Protein AF-A0A9P3EE50-F1 (afdb_monomer)

Solvent-accessible surface area (backbone atoms only — not comparable to full-atom values): 9375 Å² total; per-residue (Å²): 142,73,63,81,61,49,59,56,51,50,50,51,52,47,51,55,57,38,64,75,72,69,66,46,69,68,56,52,30,52,51,44,46,50,52,50,52,47,54,28,48,81,65,75,45,38,89,57,41,39,68,43,67,40,48,50,96,92,54,64,45,81,34,72,31,30,28,63,54,101,86,44,46,42,29,34,42,40,56,41,72,37,45,49,97,42,42,65,62,23,40,57,56,36,48,59,50,43,52,48,50,52,54,20,53,76,68,72,34,58,34,63,21,30,39,35,39,33,34,67,38,68,83,95,40,67,65,36,50,47,34,42,50,52,42,49,52,59,46,41,73,41,86,47,33,43,70,46,51,56,87,52,41,70,69,47,46,51,52,57,53,57,69,45,50,58,75,95,72,70,124

Secondary structure (DSSP, 8-state):
--SHHHHHHHHHHHHHHHHHHT--HHHHHHHHHHHHHHHHHHTT-GGGEEEEEEE-SSSEEEEEEEEEETTEEEEEEEEEE---SSHHHHHHHHHHHHHHHHHHHHTT---SEEEEEEEPPPTT-HHHHHHHHHHHHHHHTSTTEEEEEGGGHHHHHHHHHHHTS-GGG--

Mean predicted aligned error: 7.17 Å

Sequence (171 aa):
MAIENADTAVSTLFDHYVNHSFATKEYQESVLERQLGKLLTDSNLRQRYSEQKLGTSDYPVKFPFVFVNESLPLQALKPIYLGHDEPAKIIEHGDAWISKMKRLNAAGQLALDTLFIAAPPEEGKPKLLKAFREICEELKAYPGVRVTSTAAGEFGILKQINKGIPASYTG

Foldseek 3Di:
DPPVVVVVVVVVVVCVVCVVPPDDQVNVQVVQLVVVCVLCVVVVNNVQWAWDWWADPVQTDIAHTFRDDPNAGQETEGEGELQDPDLVVSQVSLVVVLVSLVRRLVRVGDHQAYEYAYEAHDPPPVSSNVSNVVSQVSQVVHHRYHYDYCVCPSVNVVVVVVVSPDPVPPD

Structure (mmCIF, N/CA/C/O backbone):
data_AF-A0A9P3EE50-F1
#
_entry.id   AF-A0A9P3EE50-F1
#
loop_
_atom_site.group_PDB
_atom_site.id
_atom_site.type_symbol
_atom_site.label_atom_id
_atom_site.label_alt_id
_atom_site.label_comp_id
_atom_site.label_asym_id
_atom_site.label_entity_id
_atom_site.label_seq_id
_atom_site.pdbx_PDB_ins_code
_atom_site.Cartn_x
_atom_site.Cartn_y
_atom_site.Cartn_z
_atom_site.occupancy
_atom_site.B_iso_or_equiv
_atom_site.auth_seq_id
_atom_site.auth_comp_id
_atom_site.auth_asym_id
_atom_site.auth_atom_id
_atom_site.pdbx_PDB_model_num
ATOM 1 N N . MET A 1 1 ? 1.907 41.608 5.479 1.00 41.72 1 MET A N 1
ATOM 2 C CA . MET A 1 1 ? 2.071 40.185 5.849 1.00 41.72 1 MET A CA 1
ATOM 3 C C . MET A 1 1 ? 0.922 39.779 6.766 1.00 41.72 1 MET A C 1
ATOM 5 O O . MET A 1 1 ? 1.052 39.876 7.973 1.00 41.72 1 MET A O 1
ATOM 9 N N . ALA A 1 2 ? -0.240 39.439 6.207 1.00 47.91 2 ALA A N 1
ATOM 10 C CA . ALA A 1 2 ? -1.398 38.970 6.989 1.00 47.91 2 ALA A CA 1
ATOM 11 C C . ALA A 1 2 ? -2.313 38.006 6.206 1.00 47.91 2 ALA A C 1
ATOM 13 O O . ALA A 1 2 ? -3.248 37.462 6.775 1.00 47.91 2 ALA A O 1
ATOM 14 N N . ILE A 1 3 ? -2.045 37.789 4.913 1.00 40.03 3 ILE A N 1
ATOM 15 C CA . ILE A 1 3 ? -2.922 37.021 4.019 1.00 40.03 3 ILE A CA 1
ATOM 16 C C . ILE A 1 3 ? -2.496 35.542 3.978 1.00 40.03 3 ILE A C 1
ATOM 18 O O . ILE A 1 3 ? -3.346 34.665 4.020 1.00 40.03 3 ILE A O 1
ATOM 22 N N . GLU A 1 4 ? -1.194 35.245 4.057 1.00 44.50 4 GLU A N 1
ATOM 23 C CA . GLU A 1 4 ? -0.668 33.866 3.981 1.00 44.50 4 GLU A CA 1
ATOM 24 C C . GLU A 1 4 ? -1.040 32.966 5.180 1.00 44.50 4 GLU A C 1
ATOM 26 O O . GLU A 1 4 ? -1.014 31.744 5.056 1.00 44.50 4 GLU A O 1
ATOM 31 N N . ASN A 1 5 ? -1.438 33.548 6.321 1.00 51.28 5 ASN A N 1
ATOM 32 C CA . ASN A 1 5 ? -1.904 32.804 7.503 1.00 51.28 5 ASN A CA 1
ATOM 33 C C . ASN A 1 5 ? -3.415 32.525 7.492 1.00 51.28 5 ASN A C 1
ATOM 35 O O . ASN A 1 5 ? -3.882 31.665 8.237 1.00 51.28 5 ASN A O 1
ATOM 39 N N . ALA A 1 6 ? -4.192 33.255 6.685 1.00 47.88 6 ALA A N 1
ATOM 40 C CA . ALA A 1 6 ? -5.636 33.060 6.614 1.00 47.88 6 ALA A CA 1
ATOM 41 C C . ALA A 1 6 ? -5.970 31.792 5.820 1.00 47.88 6 ALA A C 1
ATOM 43 O O . ALA A 1 6 ? -6.779 30.989 6.274 1.00 47.88 6 ALA A O 1
ATOM 44 N N . ASP A 1 7 ? -5.284 31.556 4.699 1.00 47.00 7 ASP A N 1
ATOM 45 C CA . ASP A 1 7 ? -5.535 30.388 3.847 1.00 47.00 7 ASP A CA 1
ATOM 46 C C . ASP A 1 7 ? -5.132 29.068 4.521 1.00 47.00 7 ASP A C 1
ATOM 48 O O . ASP A 1 7 ? -5.862 28.079 4.446 1.00 47.00 7 ASP A O 1
ATOM 52 N N . THR A 1 8 ? -4.018 29.045 5.260 1.00 48.72 8 THR A N 1
ATOM 53 C CA . THR A 1 8 ? -3.607 27.872 6.053 1.00 48.72 8 THR A CA 1
ATOM 54 C C . THR A 1 8 ? -4.554 27.612 7.220 1.00 48.72 8 THR A C 1
ATOM 56 O O . THR A 1 8 ? -4.908 26.459 7.471 1.00 48.72 8 THR A O 1
ATOM 59 N N . ALA A 1 9 ? -5.008 28.660 7.914 1.00 50.69 9 ALA A N 1
ATOM 60 C CA . ALA A 1 9 ? -5.974 28.528 9.002 1.00 50.69 9 ALA A CA 1
ATOM 61 C C . ALA A 1 9 ? -7.343 28.047 8.496 1.00 50.69 9 ALA A C 1
ATOM 63 O O . ALA A 1 9 ? -7.947 27.173 9.116 1.00 50.69 9 ALA A O 1
ATOM 64 N N . VAL A 1 10 ? -7.801 28.555 7.347 1.00 54.22 10 VAL A N 1
ATOM 65 C CA . VAL A 1 10 ? -9.052 28.137 6.699 1.00 54.22 10 VAL A CA 1
ATOM 66 C C . VAL A 1 10 ? -8.953 26.703 6.188 1.00 54.22 10 VAL A C 1
ATOM 68 O O . VAL A 1 10 ? -9.866 25.929 6.450 1.00 54.22 10 VAL A O 1
ATOM 71 N N . SER A 1 11 ? -7.845 26.304 5.551 1.00 51.53 11 SER A N 1
ATOM 72 C CA . SER A 1 11 ? -7.633 24.906 5.142 1.00 51.53 11 SER A CA 1
ATOM 73 C C . SER A 1 11 ? -7.609 23.973 6.348 1.00 51.53 11 SER A C 1
ATOM 75 O O . SER A 1 11 ? -8.226 22.920 6.306 1.00 51.53 11 SER A O 1
ATOM 77 N N . THR A 1 12 ? -6.967 24.375 7.447 1.00 49.44 12 THR A N 1
ATOM 78 C CA . THR A 1 12 ? -6.893 23.568 8.675 1.00 49.44 12 THR A CA 1
ATOM 79 C C . THR A 1 12 ? -8.262 23.427 9.344 1.00 49.44 12 THR A C 1
ATOM 81 O O . THR A 1 12 ? -8.633 22.333 9.760 1.00 49.44 12 THR A O 1
ATOM 84 N N . LEU A 1 13 ? -9.043 24.511 9.425 1.00 47.47 13 LEU A N 1
ATOM 85 C CA . LEU A 1 13 ? -10.408 24.490 9.965 1.00 47.47 13 LEU A CA 1
ATOM 86 C C . LEU A 1 13 ? -11.364 23.701 9.069 1.00 47.47 13 LEU A C 1
ATOM 88 O O . LEU A 1 13 ? -12.202 22.965 9.584 1.00 47.47 13 LEU A O 1
ATOM 92 N N . PHE A 1 14 ? -11.221 23.822 7.749 1.00 46.84 14 PHE A N 1
ATOM 93 C CA . PHE A 1 14 ? -12.009 23.083 6.769 1.00 46.84 14 PHE A CA 1
ATOM 94 C C . PHE A 1 14 ? -11.674 21.590 6.795 1.00 46.84 14 PHE A C 1
ATOM 96 O O . PHE A 1 14 ? -12.580 20.771 6.919 1.00 46.84 14 PHE A O 1
ATOM 103 N N . ASP A 1 15 ? -10.387 21.233 6.789 1.00 49.69 15 ASP A N 1
ATOM 104 C CA . ASP A 1 15 ? -9.927 19.855 6.961 1.00 49.69 15 ASP A CA 1
ATOM 1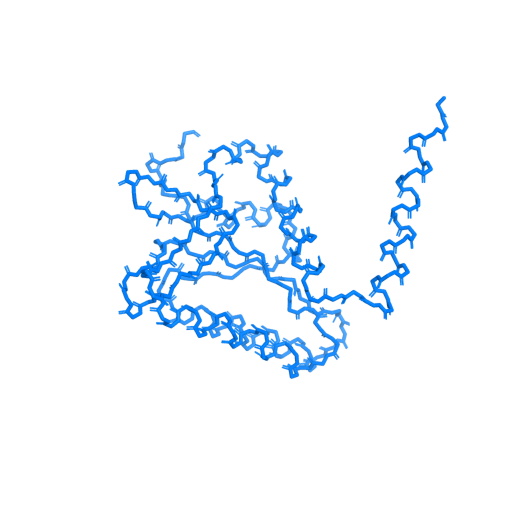05 C C . ASP A 1 15 ? -10.430 19.289 8.292 1.00 49.69 15 ASP A C 1
ATOM 107 O O . ASP A 1 15 ? -10.959 18.185 8.321 1.00 49.69 15 ASP A O 1
ATOM 111 N N . HIS A 1 16 ? -10.375 20.048 9.390 1.00 49.12 16 HIS A N 1
ATOM 112 C CA . HIS A 1 16 ? -10.889 19.607 10.689 1.00 49.12 16 HIS A CA 1
ATOM 113 C C . HIS A 1 16 ? -12.414 1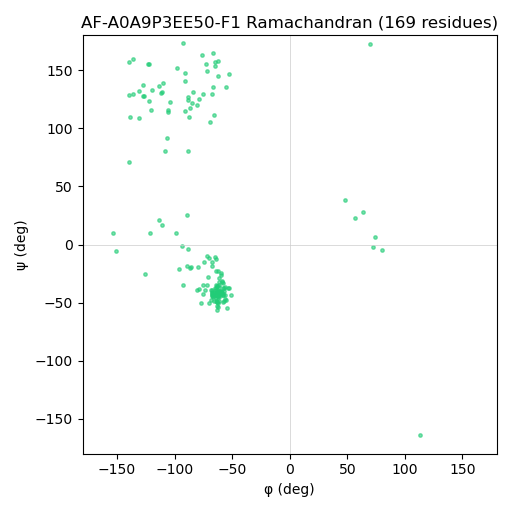9.371 10.685 1.00 49.12 16 HIS A C 1
ATOM 115 O O . HIS A 1 16 ? -12.881 18.361 11.211 1.00 49.12 16 HIS A O 1
ATOM 121 N N . TYR A 1 17 ? -13.204 20.262 10.073 1.00 37.94 17 TYR A N 1
ATOM 122 C CA . TYR A 1 17 ? -14.669 20.140 10.047 1.00 37.94 17 TYR A CA 1
ATOM 123 C C . TYR A 1 17 ? -15.167 19.064 9.068 1.00 37.94 17 TYR A C 1
ATOM 125 O O . TYR A 1 17 ? -16.144 18.367 9.351 1.00 37.94 17 TYR A O 1
ATOM 133 N N . VAL A 1 18 ? -14.486 18.886 7.931 1.00 46.00 18 VAL A N 1
ATOM 134 C CA . VAL A 1 18 ? -14.832 17.877 6.918 1.00 46.00 18 VAL A CA 1
ATOM 135 C C . VAL A 1 18 ? -14.355 16.483 7.330 1.00 46.00 18 VAL A C 1
ATOM 137 O O . VAL A 1 18 ? -15.113 15.523 7.159 1.00 46.00 18 VAL A O 1
ATOM 140 N N . ASN A 1 19 ? -13.170 16.362 7.950 1.00 47.06 19 ASN A N 1
ATOM 141 C CA . ASN A 1 19 ? -12.670 15.092 8.497 1.00 47.06 19 ASN A CA 1
ATOM 142 C C . ASN A 1 19 ? -13.610 14.502 9.553 1.00 47.06 19 ASN A C 1
ATOM 144 O O . ASN A 1 19 ? -13.711 13.284 9.646 1.00 47.06 19 ASN A O 1
ATOM 148 N N . HIS A 1 20 ? -14.330 15.340 10.306 1.00 47.69 20 HIS A N 1
ATOM 149 C CA . HIS A 1 20 ? -15.233 14.856 11.349 1.00 47.69 20 HIS A CA 1
ATOM 150 C C . HIS A 1 20 ? -16.640 14.484 10.829 1.00 47.69 20 HIS A C 1
ATOM 152 O O . HIS A 1 20 ? -17.354 13.753 11.513 1.00 47.69 20 HIS A O 1
ATOM 158 N N . SER A 1 21 ? -17.072 14.962 9.651 1.00 40.69 21 SER A N 1
ATOM 159 C CA . SER A 1 21 ? -18.480 14.799 9.228 1.00 40.69 21 SER A CA 1
ATOM 160 C C . SER A 1 21 ? -18.720 14.146 7.861 1.00 40.69 21 SER A C 1
ATOM 162 O O . SER A 1 21 ? -19.790 13.570 7.693 1.00 40.69 21 SER A O 1
ATOM 164 N N . PHE A 1 22 ? -17.794 14.186 6.886 1.00 42.66 22 PHE A N 1
ATOM 165 C CA . PHE A 1 22 ? -18.102 13.728 5.510 1.00 42.66 22 PHE A CA 1
ATOM 166 C C . PHE A 1 22 ? -16.914 13.217 4.672 1.00 42.66 22 PHE A C 1
ATOM 168 O O . PHE A 1 22 ? -17.066 13.022 3.465 1.00 42.66 22 PHE A O 1
ATOM 175 N N . ALA A 1 23 ? -15.726 13.011 5.247 1.00 56.41 23 ALA A N 1
ATOM 176 C CA . ALA A 1 23 ? -14.568 12.616 4.448 1.00 56.41 23 ALA A CA 1
ATOM 177 C C . ALA A 1 23 ? -14.747 11.219 3.823 1.00 56.41 23 ALA A C 1
ATOM 179 O O . ALA A 1 23 ? -14.751 10.199 4.512 1.00 56.41 23 ALA A O 1
ATOM 180 N N . THR A 1 24 ? -14.877 11.174 2.496 1.00 72.06 24 THR A N 1
ATOM 181 C CA . THR A 1 24 ? -14.944 9.917 1.751 1.00 72.06 24 THR A CA 1
ATOM 182 C C . THR A 1 24 ? -13.574 9.245 1.714 1.00 72.06 24 THR A C 1
ATOM 184 O O . THR A 1 24 ? -12.526 9.891 1.809 1.00 72.06 24 THR A O 1
ATOM 187 N N . LYS A 1 25 ? -13.570 7.923 1.537 1.00 75.75 25 LYS A N 1
ATOM 188 C CA . LYS A 1 25 ? -12.353 7.124 1.360 1.00 75.75 25 LYS A CA 1
ATOM 189 C C . LYS A 1 25 ? -11.440 7.705 0.274 1.00 75.75 25 LYS A C 1
ATOM 191 O O . LYS A 1 25 ? -10.230 7.782 0.461 1.00 75.75 25 LYS A O 1
ATOM 196 N N . GLU A 1 26 ? -12.023 8.123 -0.845 1.00 78.81 26 GLU A N 1
ATOM 197 C CA . GLU A 1 26 ? -11.318 8.680 -2.000 1.00 78.81 26 GLU A CA 1
ATOM 198 C C . GLU A 1 26 ? -10.611 9.991 -1.643 1.00 78.81 26 GLU A C 1
ATOM 200 O O . GLU A 1 26 ? -9.470 10.209 -2.055 1.00 78.81 26 GLU A O 1
ATOM 205 N N . TYR A 1 27 ? -11.247 10.839 -0.825 1.00 86.00 27 TYR A N 1
ATOM 206 C CA . TYR A 1 27 ? -10.614 12.051 -0.313 1.00 86.00 27 TYR A CA 1
ATOM 207 C C . TYR A 1 27 ? -9.402 11.706 0.556 1.00 86.00 27 TYR A C 1
ATOM 209 O O . TYR A 1 27 ? -8.308 12.209 0.295 1.00 86.00 27 TYR A O 1
ATOM 217 N N . GLN A 1 28 ? -9.560 10.795 1.522 1.00 88.81 28 GLN A N 1
ATOM 218 C CA . GLN A 1 28 ? -8.471 10.393 2.418 1.00 88.81 28 GLN A CA 1
ATOM 219 C C . GLN A 1 28 ? -7.287 9.783 1.655 1.00 88.81 28 GLN A C 1
ATOM 221 O O . GLN A 1 28 ? -6.137 10.142 1.909 1.00 88.81 28 GLN A O 1
ATOM 226 N N . GLU A 1 29 ? -7.536 8.924 0.661 1.00 90.31 29 GLU A N 1
ATOM 227 C CA . GLU A 1 29 ? -6.455 8.403 -0.184 1.00 90.31 29 GLU A CA 1
ATOM 228 C C . GLU A 1 29 ? -5.757 9.512 -0.981 1.00 90.31 29 GLU A C 1
ATOM 230 O O . GLU A 1 29 ? -4.528 9.525 -1.041 1.00 90.31 29 GLU A O 1
ATOM 235 N N . SER A 1 30 ? -6.501 10.480 -1.528 1.00 91.19 30 SER A N 1
ATOM 236 C CA . SER A 1 30 ? -5.909 11.608 -2.260 1.00 91.19 30 SER A CA 1
ATOM 237 C C . SER A 1 30 ? -5.021 12.494 -1.373 1.00 91.19 30 SER A C 1
ATOM 239 O O . SER A 1 30 ? -3.984 12.994 -1.819 1.00 91.19 30 SER A O 1
ATOM 241 N N . VAL A 1 31 ? -5.393 12.669 -0.098 1.00 93.19 31 VAL A N 1
ATOM 242 C CA . VAL A 1 31 ? -4.593 13.395 0.899 1.00 93.19 31 VAL A CA 1
ATOM 243 C C . VAL A 1 31 ? -3.294 12.640 1.172 1.00 93.19 31 VAL A C 1
ATOM 245 O O . VAL A 1 31 ? -2.219 13.238 1.095 1.00 93.19 31 VAL A O 1
ATOM 248 N N . LEU A 1 32 ? -3.373 11.329 1.416 1.00 94.75 32 LEU A N 1
ATOM 249 C CA . LEU A 1 32 ? -2.199 10.486 1.656 1.00 94.75 32 LEU A CA 1
ATOM 250 C C . LEU A 1 32 ? -1.259 10.438 0.441 1.00 94.75 32 LEU A C 1
ATOM 252 O O . LEU A 1 32 ? -0.039 10.492 0.594 1.00 94.75 32 LEU A O 1
ATOM 256 N N . GLU A 1 33 ? -1.806 10.373 -0.774 1.00 96.81 33 GLU A N 1
ATOM 257 C CA . GLU A 1 33 ? -1.027 10.420 -2.015 1.00 96.81 33 GLU A CA 1
ATOM 258 C C . GLU A 1 33 ? -0.307 11.757 -2.189 1.00 96.81 33 GLU A C 1
ATOM 260 O O . GLU A 1 33 ? 0.885 11.775 -2.502 1.00 96.81 33 GLU A O 1
ATOM 265 N N . ARG A 1 34 ? -0.982 12.878 -1.909 1.00 96.62 34 ARG A N 1
ATOM 266 C CA . ARG A 1 34 ? -0.361 14.208 -1.935 1.00 96.62 34 ARG A CA 1
ATOM 267 C C . ARG A 1 34 ? 0.760 14.334 -0.901 1.00 96.62 34 ARG A C 1
ATOM 269 O O . ARG A 1 34 ? 1.833 14.837 -1.234 1.00 96.62 34 ARG A O 1
ATOM 276 N N . GLN A 1 35 ? 0.536 13.858 0.324 1.00 95.69 35 GLN A N 1
ATOM 277 C CA . GLN A 1 35 ? 1.541 13.867 1.392 1.00 95.69 35 GLN A CA 1
ATOM 278 C C . GLN A 1 35 ? 2.766 13.024 1.024 1.00 95.69 35 GLN A C 1
ATOM 280 O O . GLN A 1 35 ? 3.893 13.504 1.134 1.00 95.69 35 GLN A O 1
ATOM 285 N N . LEU A 1 36 ? 2.564 11.808 0.504 1.00 97.19 36 LEU A N 1
ATOM 286 C CA . LEU A 1 36 ? 3.670 10.973 0.037 1.00 97.19 36 LEU A CA 1
ATOM 287 C C . LEU A 1 36 ? 4.413 11.625 -1.139 1.00 97.19 36 LEU A C 1
ATOM 289 O O . LEU A 1 36 ? 5.641 11.617 -1.171 1.00 97.19 36 LEU A O 1
ATOM 293 N N . GLY A 1 37 ? 3.694 12.232 -2.085 1.00 97.44 37 GLY A N 1
ATOM 294 C CA . GLY A 1 37 ? 4.299 12.957 -3.203 1.00 97.44 37 GLY A CA 1
ATOM 295 C C . GLY A 1 37 ? 5.189 14.118 -2.748 1.00 97.44 37 GLY A C 1
ATOM 296 O O . GLY A 1 37 ? 6.286 14.300 -3.288 1.00 97.44 37 GLY A O 1
ATOM 297 N N . LYS A 1 38 ? 4.757 14.866 -1.724 1.00 96.75 38 LYS A N 1
ATOM 298 C CA . LYS A 1 38 ? 5.569 15.909 -1.085 1.00 96.75 38 LYS A CA 1
ATOM 299 C C . LYS A 1 38 ? 6.802 15.318 -0.401 1.00 96.75 38 LYS A C 1
ATOM 301 O O . LYS A 1 38 ? 7.904 15.765 -0.696 1.00 96.75 38 LYS A O 1
ATOM 306 N N . LEU A 1 39 ? 6.642 14.262 0.396 1.00 96.06 39 LEU A N 1
ATOM 307 C CA . LEU A 1 39 ? 7.754 13.578 1.066 1.00 96.06 39 LEU A CA 1
ATOM 308 C C . LEU A 1 39 ? 8.828 13.092 0.074 1.00 96.06 39 LEU A C 1
ATOM 310 O O . LEU A 1 39 ? 10.026 13.279 0.293 1.00 96.06 39 LEU A O 1
ATOM 314 N N . LEU A 1 40 ? 8.405 12.507 -1.051 1.00 97.00 40 LEU A N 1
ATOM 315 C CA . LEU A 1 40 ? 9.307 12.100 -2.130 1.00 97.00 40 LEU A CA 1
ATOM 316 C C . LEU A 1 40 ? 10.021 13.298 -2.770 1.00 97.00 40 LEU A C 1
ATOM 318 O O . LEU A 1 40 ? 11.169 13.165 -3.189 1.00 97.00 40 LEU A O 1
ATOM 322 N N . THR A 1 41 ? 9.354 14.448 -2.875 1.00 97.00 41 THR A N 1
ATOM 323 C CA . THR A 1 41 ? 9.935 15.677 -3.442 1.00 97.00 41 THR A CA 1
ATOM 324 C C . THR A 1 41 ? 10.987 16.252 -2.506 1.00 97.00 41 THR A C 1
ATOM 326 O O . THR A 1 41 ? 12.124 16.448 -2.926 1.00 97.00 41 THR A O 1
ATOM 329 N N . ASP A 1 42 ? 10.642 16.411 -1.229 1.00 94.31 42 ASP A N 1
ATOM 330 C CA . ASP A 1 42 ? 11.524 16.955 -0.192 1.00 94.31 42 ASP A CA 1
ATOM 331 C C . ASP A 1 42 ? 12.772 16.068 0.023 1.00 94.31 42 ASP A C 1
ATOM 333 O O . ASP A 1 42 ? 13.819 16.547 0.450 1.00 94.31 42 ASP A O 1
ATOM 337 N N . SER A 1 43 ? 12.689 14.784 -0.349 1.00 92.81 43 SER A N 1
ATOM 338 C CA . SER A 1 43 ? 13.791 13.811 -0.274 1.00 92.81 43 SER A CA 1
ATOM 339 C C . SER A 1 43 ? 14.530 13.579 -1.600 1.00 92.81 43 SER A C 1
ATOM 341 O O . SER A 1 43 ? 15.308 12.633 -1.698 1.00 92.81 43 SER A O 1
ATOM 343 N N . ASN A 1 44 ? 14.278 14.380 -2.644 1.00 94.00 44 ASN A N 1
ATOM 344 C CA . ASN A 1 44 ? 14.857 14.222 -3.992 1.00 94.00 44 ASN A CA 1
ATOM 345 C C . ASN A 1 44 ? 14.605 12.849 -4.658 1.00 94.00 44 ASN A C 1
ATOM 347 O O . ASN A 1 44 ? 15.321 12.436 -5.569 1.00 94.00 44 ASN A O 1
ATOM 351 N N . LEU A 1 45 ? 13.559 12.133 -4.239 1.00 94.56 45 LEU A N 1
ATOM 352 C CA . LEU A 1 45 ? 13.169 10.832 -4.792 1.00 94.56 45 LEU A CA 1
ATOM 353 C C . LEU A 1 45 ? 12.080 10.946 -5.863 1.00 94.56 45 LEU A C 1
ATOM 355 O O . LEU A 1 45 ? 11.937 10.037 -6.678 1.00 94.56 45 LEU A O 1
ATOM 359 N N . ARG A 1 46 ? 11.315 12.047 -5.896 1.00 95.25 46 ARG A N 1
ATOM 360 C CA . ARG A 1 46 ? 10.111 12.196 -6.737 1.00 95.25 46 ARG A CA 1
ATOM 361 C C . ARG A 1 46 ? 10.339 11.885 -8.214 1.00 95.25 46 ARG A C 1
ATOM 363 O O . ARG A 1 46 ? 9.456 11.289 -8.825 1.00 95.25 46 ARG A O 1
ATOM 370 N N . GLN A 1 47 ? 11.497 12.260 -8.758 1.00 94.19 47 GLN A N 1
ATOM 371 C CA . GLN A 1 47 ? 11.856 12.057 -10.167 1.00 94.19 47 GLN A CA 1
ATOM 372 C C . GLN A 1 47 ? 11.962 10.575 -10.558 1.00 94.19 47 GLN A C 1
ATOM 374 O O . GLN A 1 47 ? 11.801 10.243 -11.727 1.00 94.19 47 GLN A O 1
ATOM 379 N N . ARG A 1 48 ? 12.199 9.678 -9.590 1.00 94.94 48 ARG A N 1
ATOM 380 C CA . ARG A 1 48 ? 12.287 8.227 -9.819 1.00 94.94 48 ARG A CA 1
ATOM 381 C C . ARG A 1 48 ? 10.916 7.564 -9.937 1.00 94.94 48 ARG A C 1
ATOM 383 O O . ARG A 1 48 ? 10.822 6.456 -10.449 1.00 94.94 48 ARG A O 1
ATOM 390 N N . TYR A 1 49 ? 9.865 8.221 -9.447 1.00 97.56 49 TYR A N 1
ATOM 391 C CA . TYR A 1 49 ? 8.524 7.652 -9.372 1.00 97.56 49 TYR A CA 1
ATOM 392 C C . TYR A 1 49 ? 7.582 8.318 -10.364 1.00 97.56 49 TYR A C 1
ATOM 394 O O . TYR A 1 49 ? 7.532 9.540 -10.486 1.00 97.56 49 TYR A O 1
ATOM 402 N N . SER A 1 50 ? 6.745 7.514 -11.004 1.00 97.38 50 SER A N 1
ATOM 403 C CA . SER A 1 50 ? 5.639 7.987 -11.837 1.00 97.38 50 SER A CA 1
ATOM 404 C C . SER A 1 50 ? 4.381 7.175 -11.557 1.00 97.38 50 SER A C 1
ATOM 406 O O . SER A 1 50 ? 4.461 6.075 -11.016 1.00 97.38 50 SER A O 1
ATOM 408 N N . GLU A 1 51 ? 3.216 7.712 -11.904 1.00 98.25 51 GLU A N 1
ATOM 409 C CA . GLU A 1 51 ? 1.995 6.912 -11.888 1.00 98.25 51 GLU A CA 1
ATOM 410 C C . GLU A 1 51 ? 2.087 5.839 -12.978 1.00 98.25 51 GLU A C 1
ATOM 412 O O . GLU A 1 51 ? 2.395 6.153 -14.127 1.00 98.25 51 GLU A O 1
ATOM 417 N N . GLN A 1 52 ? 1.818 4.583 -12.624 1.00 98.12 52 GLN A N 1
ATOM 418 C CA . GLN A 1 52 ? 1.839 3.459 -13.560 1.00 98.12 52 GLN A CA 1
ATOM 419 C C . GLN A 1 52 ? 0.686 2.499 -13.283 1.00 98.12 52 GLN A C 1
ATOM 421 O O . GLN A 1 52 ? 0.149 2.425 -12.174 1.00 98.12 52 GLN A O 1
ATOM 426 N N . LYS A 1 53 ? 0.311 1.732 -14.305 1.00 97.94 53 LYS A N 1
ATOM 427 C CA . LYS A 1 53 ? -0.609 0.601 -14.170 1.00 97.94 53 LYS A CA 1
ATOM 428 C C . LYS A 1 53 ? 0.205 -0.686 -14.222 1.00 97.94 53 LYS A C 1
ATOM 430 O O . LYS A 1 53 ? 0.911 -0.914 -15.197 1.00 97.94 53 LYS A O 1
ATOM 435 N N . LEU A 1 54 ? 0.095 -1.506 -13.185 1.00 97.69 54 LEU A N 1
ATOM 436 C CA . LEU A 1 54 ? 0.649 -2.859 -13.154 1.00 97.69 54 LEU A CA 1
ATOM 437 C C . LEU A 1 54 ? -0.450 -3.864 -13.504 1.00 97.69 54 LEU A C 1
ATOM 439 O O . LEU A 1 54 ? -1.619 -3.605 -13.225 1.00 97.69 54 LEU A O 1
ATOM 443 N N . GLY A 1 55 ? -0.096 -5.013 -14.071 1.00 95.88 55 GLY A N 1
ATOM 444 C CA . GLY A 1 55 ? -1.063 -6.045 -14.447 1.00 95.88 55 GLY A CA 1
ATOM 445 C C . GLY A 1 55 ? -1.171 -6.244 -15.951 1.00 95.88 55 GLY A C 1
ATOM 446 O O . GLY A 1 55 ? -0.304 -5.841 -16.719 1.00 95.88 55 GLY A O 1
ATOM 447 N N . THR A 1 56 ? -2.241 -6.911 -16.367 1.00 95.12 56 THR A N 1
ATOM 448 C CA . THR A 1 56 ? -2.516 -7.202 -17.777 1.00 95.12 56 THR A CA 1
ATOM 449 C C . THR A 1 56 ? -3.403 -6.120 -18.397 1.00 95.12 56 THR A C 1
ATOM 451 O O . THR A 1 56 ? -3.928 -5.255 -17.693 1.00 95.12 56 THR A O 1
ATOM 454 N N . SER A 1 57 ? -3.621 -6.188 -19.715 1.00 94.75 57 SER A N 1
ATOM 455 C CA . SER A 1 57 ? -4.606 -5.346 -20.414 1.00 94.75 57 SER A CA 1
ATOM 456 C C . SER A 1 57 ? -6.002 -5.433 -19.795 1.00 94.75 57 SER A C 1
ATOM 458 O O . SER A 1 57 ? -6.700 -4.427 -19.700 1.00 94.75 57 SER A O 1
ATOM 460 N N . ASP A 1 58 ? -6.378 -6.631 -19.347 1.00 94.62 58 ASP A N 1
ATOM 461 C CA . ASP A 1 58 ? -7.728 -6.941 -18.872 1.00 94.62 58 ASP A CA 1
ATOM 462 C C . ASP A 1 58 ? -7.908 -6.614 -17.385 1.00 94.62 58 ASP A C 1
ATOM 464 O O . ASP A 1 58 ? -9.030 -6.457 -16.904 1.00 94.62 58 ASP A O 1
ATOM 468 N N . TYR A 1 59 ? -6.802 -6.509 -16.641 1.00 95.38 59 TYR A N 1
ATOM 469 C CA . TYR A 1 59 ? -6.813 -6.171 -15.222 1.00 95.38 59 TYR A CA 1
ATOM 470 C C . TYR A 1 59 ? -5.670 -5.209 -14.852 1.00 95.38 59 TYR A C 1
ATOM 472 O O . TYR A 1 59 ? -4.719 -5.598 -14.165 1.00 95.38 59 TYR A O 1
ATOM 480 N N . PRO A 1 60 ? -5.746 -3.939 -15.289 1.00 97.31 60 PRO A N 1
ATOM 481 C CA . PRO A 1 60 ? -4.770 -2.932 -14.911 1.00 97.31 60 PRO A CA 1
ATOM 482 C C . PRO A 1 60 ? -5.047 -2.394 -13.500 1.00 97.31 60 PRO A C 1
ATOM 484 O O . PRO A 1 60 ? -6.116 -1.856 -13.209 1.00 97.31 60 PRO A O 1
ATOM 487 N N . VAL A 1 61 ? -4.044 -2.457 -12.630 1.00 98.12 61 VAL A N 1
ATOM 488 C CA . VAL A 1 61 ? -4.058 -1.900 -11.275 1.00 98.12 61 VAL A CA 1
ATOM 489 C C . VAL A 1 61 ? -3.208 -0.637 -11.242 1.00 98.12 61 VAL A C 1
ATOM 491 O O . VAL A 1 61 ? -1.994 -0.682 -11.417 1.00 98.12 61 VAL A O 1
ATOM 494 N N . LYS A 1 62 ? -3.848 0.509 -11.005 1.00 98.06 62 LYS A N 1
ATOM 495 C CA . LYS A 1 62 ? -3.175 1.809 -10.911 1.00 98.06 62 LYS A CA 1
ATOM 496 C C . LYS A 1 62 ? -2.434 1.956 -9.577 1.00 98.06 62 LYS A C 1
ATOM 498 O O . LYS A 1 62 ? -3.033 1.784 -8.515 1.00 98.06 62 LYS A O 1
ATOM 503 N N . PHE A 1 63 ? -1.167 2.348 -9.657 1.00 98.44 63 PHE A N 1
ATOM 504 C CA . PHE A 1 63 ? -0.332 2.767 -8.538 1.00 98.44 63 PHE A CA 1
ATOM 505 C C . PHE A 1 63 ? 0.133 4.214 -8.749 1.00 98.44 63 PHE A C 1
ATOM 507 O O . PHE A 1 63 ? 0.604 4.543 -9.840 1.00 98.44 63 PHE A O 1
ATOM 514 N N . PRO A 1 64 ? 0.036 5.080 -7.726 1.00 98.00 64 PRO A N 1
ATOM 515 C CA . PRO A 1 64 ? 0.379 6.497 -7.856 1.00 98.00 64 PRO A CA 1
ATOM 516 C C . PRO A 1 64 ? 1.889 6.741 -7.996 1.00 98.00 64 PRO A C 1
ATOM 518 O O . PRO A 1 64 ? 2.301 7.722 -8.612 1.00 98.00 64 PRO A O 1
ATOM 521 N N . PHE A 1 65 ? 2.720 5.848 -7.449 1.00 98.50 65 PHE A N 1
ATOM 522 C CA . PHE A 1 65 ? 4.173 5.981 -7.476 1.00 98.50 65 PHE A CA 1
ATOM 523 C C . PHE A 1 65 ? 4.818 4.631 -7.769 1.00 98.50 65 PHE A C 1
ATOM 525 O O . PHE A 1 65 ? 4.833 3.743 -6.921 1.00 98.50 65 PHE A O 1
ATOM 532 N N . VAL A 1 66 ? 5.386 4.485 -8.957 1.00 98.50 66 VAL A N 1
ATOM 533 C CA . VAL A 1 66 ? 6.153 3.310 -9.363 1.00 98.50 66 VAL A CA 1
ATOM 534 C C . VAL A 1 66 ? 7.508 3.758 -9.884 1.00 98.50 66 VAL A C 1
ATOM 536 O O . VAL A 1 66 ? 7.592 4.630 -10.753 1.00 98.50 66 VAL A O 1
ATOM 539 N N . PHE A 1 67 ? 8.560 3.163 -9.329 1.00 97.69 67 PHE A N 1
ATOM 540 C CA . PHE A 1 67 ? 9.918 3.255 -9.833 1.00 97.69 67 PHE A CA 1
ATOM 541 C C . PHE A 1 67 ? 10.159 2.108 -10.813 1.00 97.69 67 PHE A C 1
ATOM 543 O O . PHE A 1 67 ? 10.121 0.934 -10.439 1.00 97.69 67 PHE A O 1
ATOM 550 N N . VAL A 1 68 ? 10.381 2.466 -12.076 1.00 95.56 68 VAL A N 1
ATOM 551 C CA . VAL A 1 68 ? 10.614 1.538 -13.184 1.00 95.56 68 VAL A CA 1
ATOM 552 C C . VAL A 1 68 ? 12.046 1.701 -13.680 1.00 95.56 68 VAL A C 1
ATOM 554 O O . VAL A 1 68 ? 12.500 2.827 -13.880 1.00 95.56 68 VAL A O 1
ATOM 557 N N . ASN A 1 69 ? 12.731 0.586 -13.930 1.00 92.50 69 ASN A N 1
ATOM 558 C CA . ASN A 1 69 ? 13.997 0.562 -14.658 1.00 92.50 69 ASN A CA 1
ATOM 559 C C . ASN A 1 69 ? 13.880 -0.349 -15.881 1.00 92.50 69 ASN A C 1
ATOM 561 O O . ASN A 1 69 ? 13.546 -1.516 -15.722 1.00 92.50 69 ASN A O 1
ATOM 565 N N . GLU A 1 70 ? 14.160 0.166 -17.083 1.00 87.00 70 GLU A N 1
ATOM 566 C CA . GLU A 1 70 ? 14.144 -0.614 -18.339 1.00 87.00 70 GLU A CA 1
ATOM 567 C C . GLU A 1 70 ? 12.879 -1.481 -18.521 1.00 87.00 70 GLU A C 1
ATOM 569 O O . GLU A 1 70 ? 12.924 -2.588 -19.048 1.00 87.00 70 GLU A O 1
ATOM 574 N N . SER A 1 71 ? 11.719 -0.953 -18.111 1.00 88.94 71 SER A N 1
ATOM 575 C CA . SER A 1 71 ? 10.397 -1.617 -18.106 1.00 88.94 71 SER A CA 1
ATOM 576 C C . SER A 1 71 ? 10.120 -2.578 -16.944 1.00 88.94 71 SER A C 1
ATOM 578 O O . SER A 1 71 ? 8.991 -3.041 -16.808 1.00 88.94 71 SER A O 1
ATOM 580 N N . LEU A 1 72 ? 11.090 -2.838 -16.068 1.00 93.56 72 LEU A N 1
ATOM 581 C CA . LEU A 1 72 ? 10.891 -3.621 -14.851 1.00 93.56 72 LEU A CA 1
ATOM 582 C C . LEU A 1 72 ? 10.405 -2.715 -13.704 1.00 93.56 72 LEU A C 1
ATOM 584 O O . LEU A 1 72 ? 11.146 -1.815 -13.291 1.00 93.56 72 LEU A O 1
ATOM 588 N N . PRO A 1 73 ? 9.193 -2.925 -13.153 1.00 96.56 73 PRO A N 1
ATOM 589 C CA . PRO A 1 73 ? 8.756 -2.221 -11.952 1.00 96.56 73 PRO A CA 1
ATOM 590 C C . PRO A 1 73 ? 9.564 -2.704 -10.739 1.00 96.56 73 PRO A C 1
ATOM 592 O O . PR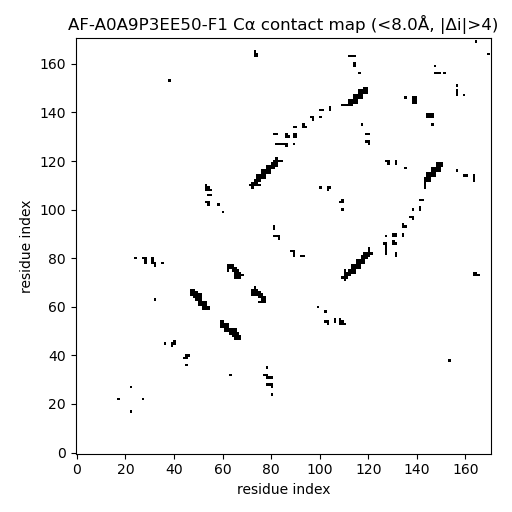O A 1 73 ? 9.353 -3.801 -10.220 1.00 96.56 73 PRO A O 1
ATOM 595 N N . LEU A 1 74 ? 10.504 -1.875 -10.283 1.00 97.31 74 LEU A N 1
ATOM 596 C CA . LEU A 1 74 ? 11.363 -2.177 -9.139 1.00 97.31 74 LEU A CA 1
ATOM 597 C C . LEU A 1 74 ? 10.611 -1.978 -7.827 1.00 97.31 74 LEU A C 1
ATOM 599 O O . LEU A 1 74 ? 10.601 -2.872 -6.988 1.00 97.31 74 LEU A O 1
ATOM 603 N N . GLN A 1 75 ? 9.961 -0.824 -7.663 1.00 98.31 75 GLN A N 1
ATOM 604 C CA . GLN A 1 75 ? 9.218 -0.510 -6.449 1.00 98.31 75 GLN A CA 1
ATOM 605 C C . GLN A 1 75 ? 7.898 0.192 -6.759 1.00 98.31 75 GLN A C 1
ATOM 607 O O . GLN A 1 75 ? 7.888 1.206 -7.451 1.00 98.31 75 GLN A O 1
ATOM 612 N N . ALA A 1 76 ? 6.793 -0.302 -6.208 1.00 98.62 76 ALA A N 1
ATOM 613 C CA . ALA A 1 76 ? 5.492 0.356 -6.236 1.00 98.62 76 ALA A CA 1
ATOM 614 C C . ALA A 1 76 ? 5.108 0.828 -4.830 1.00 98.62 76 ALA A C 1
ATOM 616 O O . ALA A 1 76 ? 5.180 0.064 -3.871 1.00 98.62 76 ALA A O 1
ATOM 617 N N . LEU A 1 77 ? 4.678 2.080 -4.695 1.00 98.75 77 LEU A N 1
ATOM 618 C CA . LEU A 1 77 ? 4.201 2.645 -3.436 1.00 98.75 77 LEU A CA 1
ATOM 619 C C . LEU A 1 77 ? 2.702 2.911 -3.540 1.00 98.75 77 LEU A C 1
ATOM 621 O O . LEU A 1 77 ? 2.239 3.566 -4.481 1.00 98.75 77 LEU A O 1
ATOM 625 N N . LYS A 1 78 ? 1.945 2.450 -2.543 1.00 98.31 78 LYS A N 1
ATOM 626 C CA . LYS A 1 78 ? 0.520 2.757 -2.422 1.00 98.31 78 LYS A CA 1
ATOM 627 C C . LYS A 1 78 ? 0.168 3.225 -1.013 1.00 98.31 78 LYS A C 1
ATOM 629 O O . LYS A 1 78 ? 0.124 2.414 -0.088 1.00 98.31 78 LYS A O 1
ATOM 634 N N . PRO A 1 79 ? -0.146 4.515 -0.828 1.00 97.75 79 PRO A N 1
ATOM 635 C CA . PRO A 1 79 ? -0.847 4.955 0.365 1.00 97.75 79 PRO A CA 1
ATOM 636 C C . PRO A 1 79 ? -2.264 4.381 0.389 1.00 97.75 79 PRO A C 1
ATOM 638 O O . PRO A 1 79 ? -2.951 4.393 -0.636 1.00 97.75 79 PRO A O 1
ATOM 641 N N . ILE A 1 80 ? -2.693 3.879 1.543 1.00 96.31 80 ILE A N 1
ATOM 642 C CA . ILE A 1 80 ? -4.024 3.293 1.733 1.00 96.31 80 ILE A CA 1
ATOM 643 C C . ILE A 1 80 ? -4.622 3.785 3.048 1.00 96.31 80 ILE A C 1
ATOM 645 O O . ILE A 1 80 ? -3.989 3.714 4.103 1.00 96.31 80 ILE A O 1
ATOM 649 N N . TYR A 1 81 ? -5.853 4.288 2.991 1.00 95.81 81 TYR A N 1
ATOM 650 C CA . TYR A 1 81 ? -6.578 4.701 4.188 1.00 95.81 81 TYR A CA 1
ATOM 651 C C . TYR A 1 81 ? -7.349 3.520 4.787 1.00 95.81 81 TYR A C 1
ATOM 653 O O . TYR A 1 81 ? -8.345 3.063 4.222 1.00 95.81 81 TYR A O 1
ATOM 661 N N . LEU A 1 82 ? -6.891 3.030 5.940 1.00 95.06 82 LEU A N 1
ATOM 662 C CA . LEU A 1 82 ? -7.541 1.971 6.719 1.00 95.06 82 LEU A CA 1
ATOM 663 C C . LEU A 1 82 ? -8.050 2.502 8.070 1.00 95.06 82 LEU A C 1
ATOM 665 O O . LEU A 1 82 ? -8.271 1.732 9.002 1.00 95.06 82 LEU A O 1
ATOM 669 N N . GLY A 1 83 ? -8.236 3.821 8.172 1.00 92.12 83 GLY A N 1
ATOM 670 C CA . GLY A 1 83 ? -8.646 4.506 9.392 1.00 92.12 83 GLY A CA 1
ATOM 671 C C . GLY A 1 83 ? -10.154 4.641 9.585 1.00 92.12 83 GLY A C 1
ATOM 672 O O . GLY A 1 83 ? -10.584 5.574 10.253 1.00 92.12 83 GLY A O 1
ATOM 673 N N . HIS A 1 84 ? -10.951 3.752 8.985 1.00 92.50 84 HIS A N 1
ATOM 674 C CA . HIS A 1 84 ? -12.415 3.830 9.027 1.00 92.50 84 HIS A CA 1
ATOM 675 C C . HIS A 1 84 ? -12.979 3.645 10.441 1.00 92.50 84 HIS A C 1
ATOM 677 O O . HIS A 1 84 ? -12.365 3.011 11.297 1.00 92.50 84 HIS A O 1
ATOM 683 N N . ASP A 1 85 ? -14.192 4.152 10.646 1.00 91.25 85 ASP A N 1
ATOM 684 C CA . ASP A 1 85 ? -14.949 4.114 11.903 1.00 91.25 85 ASP A CA 1
ATOM 685 C C . ASP A 1 85 ? -15.548 2.735 12.240 1.00 91.25 85 ASP A C 1
ATOM 687 O O . ASP A 1 85 ? -15.917 2.473 13.389 1.00 91.25 85 ASP A O 1
ATOM 691 N N . GLU A 1 86 ? -15.597 1.829 11.262 1.00 93.38 86 GLU A N 1
ATOM 692 C CA . GLU A 1 86 ? -16.151 0.482 11.388 1.00 93.38 86 GLU A CA 1
ATOM 693 C C . GLU A 1 86 ? -15.156 -0.595 10.921 1.00 93.38 86 GLU A C 1
ATOM 695 O O . GLU A 1 86 ? -14.566 -0.460 9.845 1.00 93.38 86 GLU A O 1
ATOM 700 N N . PRO A 1 87 ? -15.009 -1.725 11.651 1.00 96.62 87 PRO A N 1
ATOM 701 C CA . PRO A 1 87 ? -14.124 -2.814 11.235 1.00 96.62 87 PRO A CA 1
ATOM 702 C C . PRO A 1 87 ? -14.455 -3.369 9.845 1.00 96.62 87 PRO A C 1
ATOM 704 O O . PRO A 1 87 ? -13.543 -3.674 9.086 1.00 96.62 87 PRO A O 1
ATOM 707 N N . ALA A 1 88 ? -15.744 -3.465 9.499 1.00 96.06 88 ALA A N 1
ATOM 708 C CA . ALA A 1 88 ? -16.189 -3.970 8.201 1.00 96.06 88 ALA A CA 1
ATOM 709 C C . ALA A 1 88 ? -15.662 -3.106 7.045 1.00 96.06 88 ALA A C 1
ATOM 711 O O . ALA A 1 88 ? -15.088 -3.644 6.107 1.00 96.06 88 ALA A O 1
ATOM 712 N N . LYS A 1 89 ? -15.727 -1.772 7.161 1.00 94.81 89 LYS A N 1
ATOM 713 C CA . LYS A 1 89 ? -15.183 -0.846 6.152 1.00 94.81 89 LYS A CA 1
ATOM 714 C C . LYS A 1 89 ? -13.664 -0.979 5.995 1.00 94.81 89 LYS A C 1
ATOM 716 O O . LYS A 1 89 ? -13.148 -0.860 4.884 1.00 94.81 89 LYS A O 1
ATOM 721 N N . ILE A 1 90 ? -12.939 -1.237 7.091 1.00 95.88 90 ILE A N 1
ATOM 722 C CA . ILE A 1 90 ? -11.495 -1.528 7.047 1.00 95.88 90 ILE A CA 1
ATOM 723 C C . ILE A 1 90 ? -11.241 -2.815 6.262 1.00 95.88 90 ILE A C 1
ATOM 725 O O . ILE A 1 90 ? -10.402 -2.811 5.360 1.00 95.88 90 ILE A O 1
ATOM 729 N N . ILE A 1 91 ? -11.976 -3.881 6.587 1.00 97.50 91 ILE A N 1
ATOM 730 C CA . ILE A 1 91 ? -11.829 -5.197 5.959 1.00 97.50 91 ILE A CA 1
ATOM 731 C C . ILE A 1 91 ? -12.174 -5.119 4.473 1.00 97.50 91 ILE A C 1
ATOM 733 O O . ILE A 1 91 ? -11.330 -5.424 3.645 1.00 97.50 91 ILE A O 1
ATOM 737 N N . GLU A 1 92 ? -13.346 -4.598 4.111 1.00 97.19 92 GLU A N 1
ATOM 738 C CA . GLU A 1 92 ? -13.786 -4.465 2.716 1.00 97.19 92 GLU A CA 1
ATOM 739 C C . GLU A 1 92 ? -12.805 -3.637 1.874 1.00 97.19 92 GLU A C 1
ATOM 741 O O . GLU A 1 92 ? -12.513 -3.964 0.717 1.00 97.19 92 GLU A O 1
ATOM 746 N N . HIS A 1 93 ? -12.255 -2.560 2.448 1.00 95.00 93 HIS 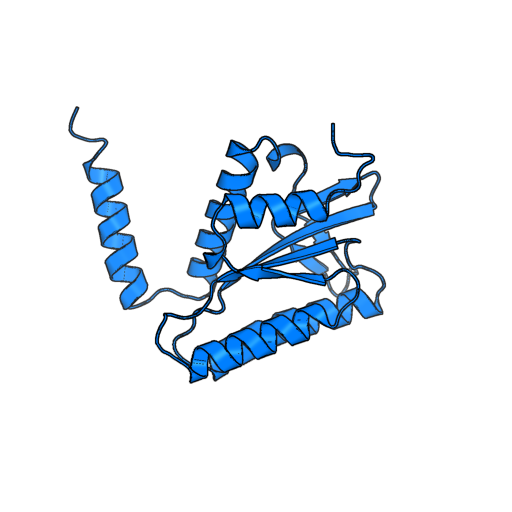A N 1
ATOM 747 C CA . HIS A 1 93 ? -11.242 -1.773 1.759 1.00 95.00 93 HIS A CA 1
ATOM 748 C C . HIS A 1 93 ? -9.932 -2.557 1.583 1.00 95.00 93 HIS A C 1
ATOM 750 O O . HIS A 1 93 ? -9.346 -2.550 0.494 1.00 95.00 93 HIS A O 1
ATOM 756 N N . GLY A 1 94 ? -9.481 -3.242 2.631 1.00 97.31 94 GLY A N 1
ATOM 757 C CA . GLY A 1 94 ? -8.318 -4.118 2.581 1.00 97.31 94 GLY A CA 1
ATOM 758 C C . GLY A 1 94 ? -8.463 -5.230 1.545 1.00 97.31 94 GLY A C 1
ATOM 759 O O . GLY A 1 94 ? -7.603 -5.370 0.675 1.00 97.31 94 GLY A O 1
ATOM 760 N N . ASP A 1 95 ? -9.589 -5.937 1.562 1.00 98.31 95 ASP A N 1
ATOM 761 C CA . ASP A 1 95 ? -9.932 -7.044 0.667 1.00 98.31 95 ASP A CA 1
ATOM 762 C C . ASP A 1 95 ? -9.910 -6.636 -0.803 1.00 98.31 95 ASP A C 1
ATOM 764 O O . ASP A 1 95 ? -9.452 -7.394 -1.668 1.00 98.31 95 ASP A O 1
ATOM 768 N N . ALA A 1 96 ? -10.344 -5.411 -1.111 1.00 97.69 96 ALA A N 1
ATOM 769 C CA . ALA A 1 96 ? -10.251 -4.870 -2.460 1.00 97.69 96 ALA A CA 1
ATOM 770 C C . ALA A 1 96 ? -8.791 -4.772 -2.942 1.00 97.69 96 ALA A C 1
ATOM 772 O O . ALA A 1 96 ? -8.507 -5.011 -4.119 1.00 97.69 96 ALA A O 1
ATOM 773 N N . TRP A 1 97 ? -7.848 -4.442 -2.055 1.00 98.12 97 TRP A N 1
ATOM 774 C CA . TRP A 1 97 ? -6.416 -4.409 -2.368 1.00 98.12 97 TRP A CA 1
ATOM 775 C C . TRP A 1 97 ? -5.761 -5.787 -2.335 1.00 98.12 97 TRP A C 1
ATOM 777 O O . TRP A 1 97 ? -4.985 -6.097 -3.238 1.00 98.12 97 TRP A O 1
ATOM 787 N N . ILE A 1 98 ? -6.127 -6.644 -1.387 1.00 98.69 98 ILE A N 1
ATOM 788 C CA . ILE A 1 98 ? -5.685 -8.044 -1.325 1.00 98.69 98 ILE A CA 1
ATOM 789 C C . ILE A 1 98 ? -6.078 -8.777 -2.612 1.00 98.69 98 ILE A C 1
ATOM 791 O O . ILE A 1 98 ? -5.252 -9.454 -3.224 1.00 98.69 98 ILE A O 1
ATOM 795 N N . SER A 1 99 ? -7.300 -8.564 -3.103 1.00 98.38 99 SER A N 1
ATOM 796 C CA . SER A 1 99 ? -7.774 -9.117 -4.377 1.00 98.38 99 SER A CA 1
ATOM 797 C C . SER A 1 99 ? -6.937 -8.643 -5.567 1.00 98.38 99 SER A C 1
ATOM 799 O O . SER A 1 99 ? -6.610 -9.445 -6.446 1.00 98.38 99 SER A O 1
ATOM 801 N N . LYS A 1 100 ? -6.532 -7.365 -5.590 1.00 98.50 100 LYS A N 1
ATOM 802 C CA . LYS A 1 100 ? -5.613 -6.841 -6.612 1.00 98.50 100 LYS A CA 1
ATOM 803 C C . LYS A 1 100 ? -4.243 -7.511 -6.514 1.00 98.50 100 LYS A C 1
ATOM 805 O O . LYS A 1 100 ? -3.732 -7.956 -7.537 1.00 98.50 100 LYS A O 1
ATOM 810 N N . MET A 1 101 ? -3.675 -7.640 -5.310 1.00 98.44 101 MET A N 1
ATOM 811 C CA . MET A 1 101 ? -2.367 -8.284 -5.111 1.00 98.44 101 MET A CA 1
ATOM 812 C C . MET A 1 101 ? -2.400 -9.744 -5.551 1.00 98.44 101 MET A C 1
ATOM 814 O O . MET A 1 101 ? -1.511 -10.184 -6.273 1.00 98.44 101 MET A O 1
ATOM 818 N N . LYS A 1 102 ? -3.479 -10.465 -5.233 1.00 98.19 102 LYS A N 1
ATOM 819 C CA . LYS A 1 102 ? -3.713 -11.831 -5.708 1.00 98.19 102 LYS A CA 1
ATOM 820 C C . LYS A 1 102 ? -3.670 -11.933 -7.229 1.00 98.19 102 LYS A C 1
ATOM 822 O O . LYS A 1 102 ? -3.011 -12.825 -7.760 1.00 98.19 102 LYS A O 1
ATOM 827 N N . ARG A 1 103 ? -4.373 -11.038 -7.932 1.00 98.00 103 ARG A N 1
ATOM 828 C CA . ARG A 1 103 ? -4.429 -11.025 -9.404 1.00 98.00 103 ARG A CA 1
ATOM 829 C C . ARG A 1 103 ? -3.078 -10.670 -10.021 1.00 98.00 103 ARG A C 1
ATOM 831 O O . ARG A 1 103 ? -2.646 -11.370 -10.930 1.00 98.00 103 ARG A O 1
ATOM 838 N N . LEU A 1 104 ? -2.397 -9.646 -9.502 1.00 98.00 104 LEU A N 1
ATOM 839 C CA . LEU A 1 104 ? -1.060 -9.263 -9.967 1.00 98.00 104 LEU A CA 1
ATOM 840 C C . LEU A 1 104 ? -0.039 -10.379 -9.736 1.00 98.00 104 LEU A C 1
ATOM 842 O O . LEU A 1 104 ? 0.725 -10.695 -10.644 1.00 98.00 104 LEU A O 1
ATOM 846 N N . ASN A 1 105 ? -0.063 -11.010 -8.561 1.00 97.69 105 ASN A N 1
ATOM 847 C CA . ASN A 1 105 ? 0.829 -12.115 -8.225 1.00 97.69 105 ASN A CA 1
ATOM 848 C C . ASN A 1 105 ? 0.618 -13.307 -9.165 1.00 97.69 105 ASN A C 1
ATOM 850 O O . ASN A 1 105 ? 1.572 -13.818 -9.740 1.00 97.69 105 ASN A O 1
ATOM 854 N N . ALA A 1 106 ? -0.638 -13.712 -9.376 1.00 97.44 106 ALA A N 1
ATOM 855 C CA . ALA A 1 106 ? -0.975 -14.809 -10.281 1.00 97.44 106 ALA A CA 1
ATOM 856 C C . ALA A 1 106 ? -0.567 -14.535 -11.741 1.00 97.44 106 ALA A C 1
ATOM 858 O O . ALA A 1 106 ? -0.280 -15.475 -12.475 1.00 97.44 106 ALA A O 1
ATOM 859 N N . ALA A 1 107 ? -0.526 -13.266 -12.159 1.00 96.81 107 ALA A N 1
ATOM 860 C CA . ALA A 1 107 ? -0.078 -12.861 -13.490 1.00 96.81 107 ALA A CA 1
ATOM 861 C C . ALA A 1 107 ? 1.444 -12.614 -13.587 1.00 96.81 107 ALA A C 1
ATOM 863 O O . ALA A 1 107 ? 1.936 -12.290 -14.667 1.00 96.81 107 ALA A O 1
ATOM 864 N N . GLY A 1 108 ? 2.192 -12.712 -12.480 1.00 96.12 108 GLY A N 1
ATOM 865 C CA . GLY A 1 108 ? 3.612 -12.343 -12.436 1.00 96.12 108 GLY A CA 1
ATOM 866 C C . GLY A 1 108 ? 3.865 -10.854 -12.711 1.00 96.12 108 GLY A C 1
ATOM 867 O O . GLY A 1 108 ? 4.905 -10.501 -13.251 1.00 96.12 108 GLY A O 1
ATOM 868 N N . GLN A 1 109 ? 2.897 -9.990 -12.389 1.00 97.00 109 GLN A N 1
ATOM 869 C CA . GLN A 1 109 ? 2.902 -8.550 -12.691 1.00 97.00 109 GLN A CA 1
ATOM 870 C C . GLN A 1 109 ? 3.057 -7.668 -11.439 1.00 97.00 109 GLN A C 1
ATOM 872 O O . GLN A 1 109 ? 2.724 -6.483 -11.464 1.00 9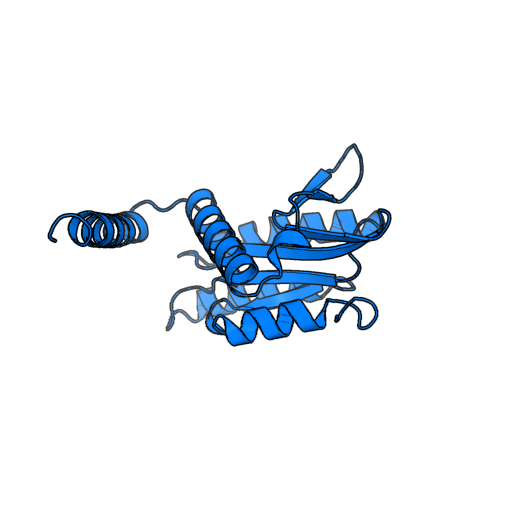7.00 109 GLN A O 1
ATOM 877 N N . LEU A 1 110 ? 3.506 -8.234 -10.315 1.00 96.62 110 LEU A N 1
ATOM 878 C CA . LEU A 1 110 ? 3.893 -7.437 -9.149 1.00 96.62 110 LEU A CA 1
ATOM 879 C C . LEU A 1 110 ? 5.207 -6.695 -9.423 1.00 96.62 110 LEU A C 1
ATOM 881 O O . LEU A 1 1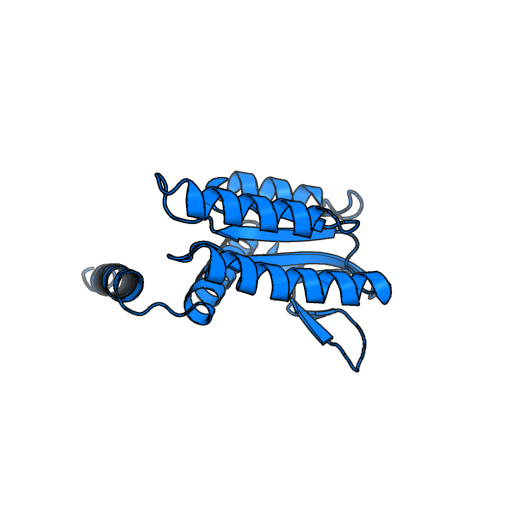10 ? 6.078 -7.195 -10.134 1.00 96.62 110 LEU A O 1
ATOM 885 N N . ALA A 1 111 ? 5.366 -5.521 -8.811 1.00 97.38 111 ALA A N 1
ATOM 886 C CA . ALA A 1 111 ? 6.688 -4.920 -8.669 1.00 97.38 111 ALA A CA 1
ATOM 887 C C . ALA A 1 111 ? 7.570 -5.804 -7.771 1.00 97.38 111 ALA A C 1
ATOM 889 O O . ALA A 1 111 ? 7.043 -6.497 -6.897 1.00 97.38 111 ALA A O 1
ATOM 890 N N . LEU A 1 112 ? 8.896 -5.748 -7.947 1.00 96.94 112 LEU A N 1
ATOM 891 C CA . LEU A 1 112 ? 9.826 -6.510 -7.096 1.00 96.94 112 LEU A CA 1
ATOM 892 C C . LEU A 1 112 ? 9.640 -6.182 -5.605 1.00 96.94 112 LEU A C 1
ATOM 894 O O . LEU A 1 112 ? 9.729 -7.067 -4.755 1.00 96.94 112 LEU A O 1
ATOM 898 N N . ASP A 1 113 ? 9.349 -4.916 -5.309 1.00 98.31 113 ASP A N 1
ATOM 899 C CA . ASP A 1 113 ? 8.936 -4.428 -4.001 1.00 98.31 113 ASP A CA 1
ATOM 900 C C . ASP A 1 113 ? 7.620 -3.648 -4.130 1.00 98.31 113 ASP A C 1
ATOM 902 O O . ASP A 1 113 ? 7.492 -2.732 -4.937 1.00 98.31 113 ASP A O 1
ATOM 906 N N . THR A 1 114 ? 6.614 -3.988 -3.332 1.00 98.62 114 THR A N 1
ATOM 907 C CA . THR A 1 114 ? 5.385 -3.196 -3.215 1.00 98.62 114 THR A CA 1
ATOM 908 C C . THR A 1 114 ? 5.227 -2.757 -1.770 1.00 98.62 114 THR A C 1
ATOM 910 O O . THR A 1 114 ? 5.036 -3.586 -0.885 1.00 98.62 114 THR A O 1
ATOM 913 N N . LEU A 1 115 ? 5.285 -1.454 -1.513 1.00 98.75 115 LEU A N 1
ATOM 914 C CA . LEU A 1 115 ? 5.118 -0.886 -0.183 1.00 98.75 115 LEU A CA 1
ATOM 915 C C . LEU A 1 115 ? 3.745 -0.226 -0.056 1.00 98.75 115 LEU A C 1
ATOM 917 O O . LEU A 1 115 ? 3.469 0.796 -0.687 1.00 98.75 115 LEU A O 1
ATOM 921 N N . PHE A 1 116 ? 2.910 -0.768 0.826 1.00 98.75 116 PHE A N 1
ATOM 922 C CA . PHE A 1 116 ? 1.727 -0.068 1.311 1.00 98.75 116 PHE A CA 1
ATOM 923 C C . PHE A 1 116 ? 2.093 0.855 2.477 1.00 98.75 116 PHE A C 1
ATOM 925 O O . PHE A 1 116 ? 2.753 0.437 3.432 1.00 98.75 116 PHE A O 1
ATOM 932 N N . ILE A 1 117 ? 1.638 2.107 2.411 1.00 98.50 117 ILE A N 1
ATOM 933 C CA . ILE A 1 117 ? 1.740 3.087 3.497 1.00 98.50 117 ILE A CA 1
ATOM 934 C C . ILE A 1 117 ? 0.334 3.243 4.082 1.00 98.50 117 ILE A C 1
ATOM 936 O O . ILE A 1 117 ? -0.485 4.005 3.569 1.00 98.50 117 ILE A O 1
ATOM 940 N N . ALA A 1 118 ? 0.033 2.452 5.106 1.00 97.94 118 ALA A N 1
ATOM 941 C CA . ALA A 1 118 ? -1.305 2.326 5.661 1.00 97.94 118 ALA A CA 1
ATOM 942 C C . ALA A 1 118 ? -1.562 3.372 6.753 1.00 97.94 118 ALA A C 1
ATOM 944 O O . ALA A 1 118 ? -0.831 3.437 7.742 1.00 97.94 118 ALA A O 1
ATOM 945 N N . ALA A 1 119 ? -2.615 4.173 6.598 1.00 96.69 119 ALA A N 1
ATOM 946 C CA . ALA A 1 119 ? -3.093 5.045 7.665 1.00 96.69 119 ALA A CA 1
ATOM 947 C C . ALA A 1 119 ? -3.953 4.232 8.650 1.00 96.69 119 ALA A C 1
ATOM 949 O O . ALA A 1 119 ? -4.940 3.631 8.211 1.00 96.69 119 ALA A O 1
ATOM 950 N N . PRO A 1 120 ? -3.580 4.161 9.942 1.00 95.44 120 PRO A N 1
ATOM 951 C CA . PRO A 1 120 ? -4.307 3.380 10.934 1.00 95.44 120 PRO A CA 1
ATOM 952 C C . PRO A 1 120 ? -5.601 4.079 11.382 1.00 95.44 120 PRO A C 1
ATOM 954 O O . PRO A 1 120 ? -5.751 5.284 11.177 1.00 95.44 120 PRO A O 1
ATOM 957 N N . PRO A 1 121 ? -6.528 3.341 12.019 1.00 94.62 121 PRO A N 1
ATOM 958 C CA . PRO A 1 121 ? -7.650 3.942 12.734 1.00 94.62 121 PRO A CA 1
ATOM 959 C C . PRO A 1 121 ? -7.177 4.727 13.956 1.00 94.62 121 PRO A C 1
ATOM 961 O O . PRO A 1 121 ? -6.050 4.554 14.425 1.00 94.62 121 PRO A O 1
ATOM 964 N N . GLU A 1 122 ? -8.073 5.560 14.484 1.00 90.56 122 GLU A N 1
ATOM 965 C CA . GLU A 1 122 ? -7.838 6.312 15.715 1.00 90.56 122 GLU A CA 1
ATOM 966 C C . GLU A 1 122 ? -7.401 5.410 16.880 1.00 90.56 122 GLU A C 1
ATOM 968 O O . GLU A 1 122 ? -7.832 4.257 17.028 1.00 90.56 122 GLU A O 1
ATOM 973 N N . GLU A 1 123 ? -6.550 5.964 17.743 1.00 89.00 123 GLU A N 1
ATOM 974 C CA . GLU A 1 123 ? -6.082 5.282 18.944 1.00 89.00 123 GLU A CA 1
ATOM 975 C C . GLU A 1 123 ? -7.234 4.960 19.912 1.00 89.00 123 GLU A C 1
ATOM 977 O O . GLU A 1 123 ? -8.315 5.547 19.884 1.00 89.00 123 GLU A O 1
ATOM 982 N N . GLY A 1 124 ? -7.026 3.971 20.785 1.00 91.88 124 GLY A N 1
ATOM 983 C CA . GLY A 1 124 ? -8.039 3.569 21.770 1.00 91.88 124 GLY A CA 1
ATOM 984 C C . GLY A 1 124 ? -9.225 2.777 21.198 1.00 91.88 124 GLY A C 1
ATOM 985 O O . GLY A 1 124 ? -10.156 2.455 21.937 1.00 91.88 124 GLY A O 1
ATOM 986 N N . LYS A 1 125 ? -9.199 2.402 19.911 1.00 94.75 125 LYS A N 1
ATOM 987 C CA . LYS A 1 125 ? -10.239 1.592 19.252 1.00 94.75 125 LYS A CA 1
ATOM 988 C C . LYS A 1 125 ? -9.742 0.163 18.958 1.00 94.75 125 LYS A C 1
ATOM 990 O O . LYS A 1 125 ? -9.388 -0.153 17.821 1.00 94.75 125 LYS A O 1
ATOM 995 N N . PRO A 1 126 ? -9.734 -0.760 19.942 1.00 95.88 126 PRO A N 1
ATOM 996 C CA . PRO A 1 126 ? -9.098 -2.075 19.792 1.00 95.88 126 PRO A CA 1
ATOM 997 C C . PRO A 1 126 ? -9.709 -2.944 18.683 1.00 95.88 126 PRO A C 1
ATOM 999 O O . PRO A 1 126 ? -8.988 -3.698 18.033 1.00 95.88 126 PRO A O 1
ATOM 1002 N N . LYS A 1 127 ? -11.021 -2.830 18.425 1.00 97.00 127 LYS A N 1
ATOM 1003 C CA . LYS A 1 127 ? -11.686 -3.568 17.336 1.00 97.00 127 LYS A CA 1
ATOM 1004 C C . LYS A 1 127 ? -11.229 -3.097 15.951 1.00 97.00 127 LYS A C 1
ATOM 1006 O O . LYS A 1 127 ? -10.969 -3.935 15.095 1.00 97.00 127 LYS A O 1
ATOM 1011 N N . LEU A 1 128 ? -11.091 -1.784 15.756 1.00 97.31 128 LEU A N 1
ATOM 1012 C CA . LEU A 1 128 ? -10.594 -1.208 14.502 1.00 97.31 128 LEU A CA 1
ATOM 1013 C C . LEU A 1 128 ? -9.127 -1.572 14.293 1.00 97.31 128 LEU A C 1
ATOM 1015 O O . LEU A 1 128 ? -8.741 -2.029 13.223 1.00 97.31 128 LEU A O 1
ATOM 1019 N N . LEU A 1 129 ? -8.322 -1.462 15.353 1.00 97.31 129 LEU A N 1
ATOM 1020 C CA . LEU A 1 129 ? -6.911 -1.828 15.312 1.00 97.31 129 LEU A CA 1
ATOM 1021 C C . LEU A 1 129 ? -6.701 -3.314 14.988 1.00 97.31 129 LEU A C 1
ATOM 1023 O O . LEU A 1 129 ? -5.739 -3.659 14.304 1.00 97.31 129 LEU A O 1
ATOM 1027 N N . LYS A 1 130 ? -7.593 -4.197 15.456 1.00 98.12 130 LYS A N 1
ATOM 1028 C CA . LYS A 1 130 ? -7.572 -5.617 15.085 1.00 98.12 130 LYS A CA 1
ATOM 1029 C C . LYS A 1 130 ? -7.782 -5.797 13.578 1.00 98.12 130 LYS A C 1
ATOM 1031 O O . LYS A 1 130 ? -6.927 -6.407 12.947 1.00 98.12 130 LYS A O 1
ATOM 1036 N N . ALA A 1 131 ? -8.849 -5.226 13.016 1.00 98.25 131 ALA A N 1
ATOM 1037 C CA . ALA A 1 131 ? -9.139 -5.303 11.580 1.00 98.25 131 ALA A CA 1
ATOM 1038 C C . ALA A 1 131 ? -8.012 -4.695 10.725 1.00 98.25 131 ALA A C 1
ATOM 1040 O O . ALA A 1 131 ? -7.590 -5.274 9.731 1.00 98.25 131 ALA A O 1
ATOM 1041 N N . PHE A 1 132 ? -7.454 -3.563 11.157 1.00 98.38 132 PHE A N 1
ATOM 1042 C CA . PHE A 1 132 ? -6.297 -2.941 10.516 1.00 98.38 132 PHE A CA 1
ATOM 1043 C C . PHE A 1 132 ? -5.091 -3.888 10.445 1.00 98.38 132 PHE A C 1
ATOM 1045 O O . PHE A 1 132 ? -4.469 -4.030 9.393 1.00 98.38 132 PHE A O 1
ATOM 1052 N N . ARG A 1 133 ? -4.748 -4.535 11.569 1.00 98.31 133 ARG A N 1
ATOM 1053 C CA . ARG A 1 133 ? -3.618 -5.473 11.642 1.00 98.31 133 ARG A CA 1
ATOM 1054 C C . ARG A 1 133 ? -3.849 -6.700 10.769 1.00 98.31 133 ARG A C 1
ATOM 1056 O O . ARG A 1 133 ? -2.919 -7.107 10.089 1.00 98.31 133 ARG A O 1
ATOM 1063 N N . GLU A 1 134 ? -5.064 -7.238 10.775 1.00 98.50 134 GLU A N 1
ATOM 1064 C CA . GLU A 1 134 ? -5.474 -8.372 9.938 1.00 98.50 134 GLU A CA 1
ATOM 1065 C C . GLU A 1 134 ? -5.199 -8.088 8.456 1.00 98.50 134 GLU A C 1
ATOM 1067 O O . GLU A 1 134 ? -4.374 -8.767 7.848 1.00 98.50 134 GLU A O 1
ATOM 1072 N N . ILE A 1 135 ? -5.722 -6.976 7.932 1.00 98.56 135 ILE A N 1
ATOM 1073 C CA . ILE A 1 135 ? -5.470 -6.548 6.548 1.00 98.56 135 ILE A CA 1
ATOM 1074 C C . ILE A 1 135 ? -3.982 -6.310 6.268 1.00 98.56 135 ILE A C 1
ATOM 1076 O O . ILE A 1 135 ? -3.479 -6.671 5.202 1.00 98.56 135 ILE A O 1
ATOM 1080 N N . CYS A 1 136 ? -3.248 -5.710 7.208 1.00 98.56 136 CYS A N 1
ATOM 1081 C CA . CYS A 1 136 ? -1.815 -5.484 7.031 1.00 98.56 136 CYS A CA 1
ATOM 1082 C C . CYS A 1 136 ? -1.023 -6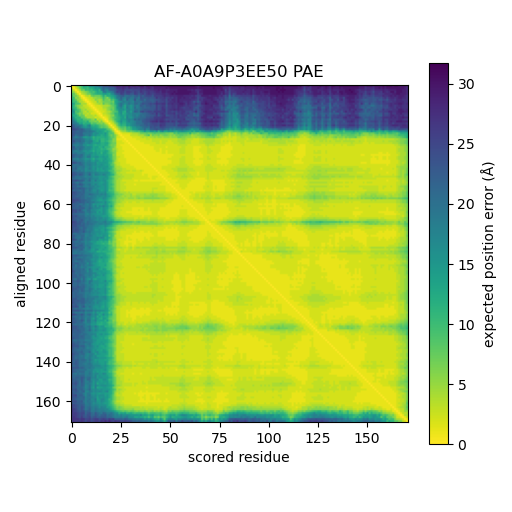.795 6.936 1.00 98.56 136 CYS A C 1
ATOM 1084 O O . CYS A 1 136 ? -0.059 -6.848 6.174 1.00 98.56 136 CYS A O 1
ATOM 1086 N N . GLU A 1 137 ? -1.383 -7.828 7.698 1.00 98.69 137 GLU A N 1
ATOM 1087 C CA . GLU A 1 137 ? -0.732 -9.140 7.616 1.00 98.69 137 GLU A CA 1
ATOM 1088 C C . GLU A 1 137 ? -1.133 -9.895 6.344 1.00 98.69 137 GLU A C 1
ATOM 1090 O O . GLU A 1 137 ? -0.272 -10.469 5.680 1.00 98.69 137 GLU A O 1
ATOM 1095 N N . GLU A 1 138 ? -2.397 -9.819 5.928 1.00 98.62 138 GLU A N 1
ATOM 1096 C CA . GLU A 1 138 ? -2.854 -10.442 4.682 1.00 98.62 138 GLU A CA 1
ATOM 1097 C C . GLU A 1 138 ? -2.212 -9.829 3.433 1.00 98.62 138 GLU A C 1
ATOM 1099 O O . GLU A 1 138 ? -1.840 -10.549 2.506 1.00 98.62 138 GLU A O 1
ATOM 1104 N N . LEU A 1 139 ? -1.994 -8.510 3.409 1.00 98.56 139 LEU A N 1
ATOM 1105 C CA . LEU A 1 139 ? -1.232 -7.867 2.336 1.00 98.56 139 LEU A CA 1
ATOM 1106 C C . LEU A 1 139 ? 0.213 -8.384 2.274 1.00 98.56 139 LEU A C 1
ATOM 1108 O O . LEU A 1 139 ? 0.727 -8.625 1.183 1.00 98.56 139 LEU A O 1
ATOM 1112 N N . LYS A 1 140 ? 0.867 -8.598 3.422 1.00 98.44 140 LYS A N 1
ATOM 1113 C CA . LYS A 1 140 ? 2.248 -9.117 3.492 1.00 98.44 140 LYS A CA 1
ATOM 1114 C C . LYS A 1 140 ? 2.370 -10.588 3.090 1.00 98.44 140 LYS A C 1
ATOM 1116 O O . LYS A 1 140 ? 3.488 -11.063 2.909 1.00 98.44 140 LYS A O 1
ATOM 1121 N N . ALA A 1 141 ? 1.260 -11.313 2.946 1.00 97.94 141 ALA A N 1
ATOM 1122 C CA . ALA A 1 141 ? 1.281 -12.707 2.511 1.00 97.94 141 ALA A CA 1
ATOM 1123 C C . ALA A 1 141 ? 1.743 -12.874 1.049 1.00 97.94 141 ALA A C 1
ATOM 1125 O O . ALA A 1 141 ? 2.078 -13.985 0.634 1.00 97.94 141 ALA A O 1
ATOM 1126 N N . TYR A 1 142 ? 1.774 -11.791 0.264 1.00 98.06 142 TYR A N 1
ATOM 1127 C CA . TYR A 1 142 ? 2.241 -11.813 -1.121 1.00 98.06 142 TYR A CA 1
ATOM 1128 C C . TYR A 1 142 ? 3.746 -11.510 -1.222 1.00 98.06 142 TYR A C 1
ATOM 1130 O O . TYR A 1 142 ? 4.246 -10.615 -0.534 1.00 98.06 142 TYR A O 1
ATOM 1138 N N . PRO A 1 143 ? 4.486 -12.205 -2.107 1.00 96.12 143 PRO A N 1
ATOM 1139 C CA . PRO A 1 143 ? 5.912 -11.962 -2.311 1.00 96.12 143 PRO A CA 1
ATOM 1140 C C . PRO A 1 143 ? 6.212 -10.501 -2.655 1.00 96.12 143 PRO A C 1
ATOM 1142 O O . PRO A 1 143 ? 5.517 -9.891 -3.464 1.00 96.12 143 PRO A O 1
ATOM 1145 N N . GLY A 1 144 ? 7.251 -9.940 -2.034 1.00 96.19 144 GLY A N 1
ATOM 1146 C CA . GLY A 1 144 ? 7.672 -8.556 -2.274 1.00 96.19 144 GLY A CA 1
ATOM 1147 C C . GLY A 1 144 ? 6.742 -7.489 -1.685 1.00 96.19 144 GLY A C 1
ATOM 1148 O O . GLY A 1 144 ? 7.065 -6.306 -1.770 1.00 96.19 144 GLY A O 1
ATOM 1149 N N . VAL A 1 145 ? 5.620 -7.860 -1.053 1.00 98.44 145 VAL A N 1
ATOM 1150 C CA . VAL A 1 145 ? 4.703 -6.892 -0.439 1.00 98.44 145 VAL A CA 1
ATOM 1151 C C . VAL A 1 145 ? 5.109 -6.594 1.003 1.00 98.44 145 VAL A C 1
ATOM 1153 O O . VAL A 1 145 ? 5.252 -7.479 1.846 1.00 98.44 145 VAL A O 1
ATOM 1156 N N . ARG A 1 146 ? 5.270 -5.308 1.308 1.00 98.44 146 ARG A N 1
ATOM 1157 C CA . ARG A 1 146 ? 5.538 -4.777 2.645 1.00 98.44 146 ARG A CA 1
ATOM 1158 C C . ARG A 1 146 ? 4.474 -3.762 3.019 1.00 98.44 146 ARG A C 1
ATOM 1160 O O . ARG A 1 146 ? 3.884 -3.102 2.169 1.00 98.44 146 ARG A O 1
ATOM 1167 N N . VAL A 1 147 ? 4.280 -3.590 4.320 1.00 98.56 147 VAL A N 1
ATOM 1168 C CA . VAL A 1 147 ? 3.364 -2.586 4.862 1.00 98.56 147 VAL A CA 1
ATOM 1169 C C . VAL A 1 147 ? 4.081 -1.802 5.952 1.00 98.56 147 VAL A C 1
ATOM 1171 O O . VAL A 1 147 ? 4.700 -2.393 6.839 1.00 98.56 147 VAL A O 1
ATOM 1174 N N . THR A 1 148 ? 3.985 -0.477 5.890 1.00 97.81 148 THR A N 1
ATOM 1175 C CA . THR A 1 148 ? 4.360 0.444 6.969 1.00 97.81 148 THR A CA 1
ATOM 1176 C C . THR A 1 148 ? 3.156 1.292 7.355 1.00 97.81 148 THR A C 1
ATOM 1178 O O . THR A 1 148 ? 2.261 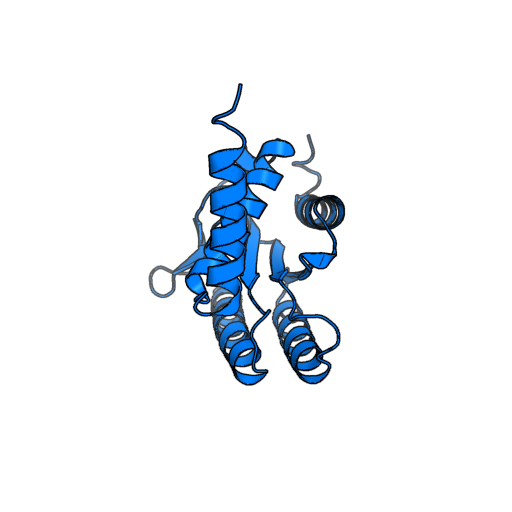1.500 6.541 1.00 97.81 148 THR A O 1
ATOM 1181 N N . SER A 1 149 ? 3.131 1.794 8.587 1.00 95.94 149 SER A N 1
ATOM 1182 C CA . SER A 1 149 ? 2.089 2.719 9.038 1.00 95.94 149 SER A CA 1
ATOM 1183 C C . SER A 1 149 ? 2.503 4.169 8.791 1.00 95.94 149 SER A C 1
ATOM 1185 O O . SER A 1 149 ? 3.687 4.492 8.916 1.00 95.94 149 SER A O 1
ATOM 1187 N N . THR A 1 150 ? 1.543 5.055 8.515 1.00 93.50 150 THR A N 1
ATOM 1188 C CA . THR A 1 150 ? 1.784 6.511 8.540 1.00 93.50 150 THR A CA 1
ATOM 1189 C C . THR A 1 150 ? 2.238 6.994 9.921 1.00 93.50 150 THR A C 1
ATOM 1191 O O . THR A 1 150 ? 3.007 7.947 10.013 1.00 93.50 150 THR A O 1
ATOM 1194 N N . ALA A 1 151 ? 1.872 6.277 10.992 1.00 90.81 151 ALA A N 1
ATOM 1195 C CA . ALA A 1 151 ? 2.323 6.550 12.359 1.00 90.81 151 ALA A CA 1
ATOM 1196 C C . ALA A 1 151 ? 3.842 6.366 12.560 1.00 90.81 151 ALA A C 1
ATOM 1198 O O . ALA A 1 151 ? 4.382 6.792 13.576 1.00 90.81 151 ALA A O 1
ATOM 1199 N N . ALA A 1 152 ? 4.556 5.758 11.602 1.00 87.81 152 ALA A N 1
ATOM 1200 C CA . ALA A 1 152 ? 6.019 5.676 11.632 1.00 87.81 152 ALA A CA 1
ATOM 1201 C C . ALA A 1 152 ? 6.712 7.028 11.356 1.00 87.81 152 ALA A C 1
ATOM 1203 O O . ALA A 1 152 ? 7.932 7.129 11.508 1.00 87.81 152 ALA A O 1
ATOM 1204 N N . GLY A 1 153 ? 5.953 8.044 10.928 1.00 90.56 153 GLY A N 1
ATOM 1205 C CA . GLY A 1 153 ? 6.467 9.355 10.545 1.00 90.56 153 GLY A CA 1
ATOM 1206 C C . GLY A 1 153 ? 7.276 9.333 9.245 1.00 90.56 153 GLY A C 1
ATOM 1207 O O . GLY A 1 153 ? 7.595 8.280 8.687 1.00 90.56 153 GLY A O 1
ATOM 1208 N N . GLU A 1 154 ? 7.635 10.521 8.760 1.00 92.50 154 GLU A N 1
ATOM 1209 C CA . GLU A 1 154 ? 8.335 10.709 7.482 1.00 92.50 154 GLU A CA 1
ATOM 1210 C C . GLU A 1 154 ? 9.651 9.925 7.403 1.00 92.50 154 GLU A C 1
ATOM 1212 O O . GLU A 1 154 ? 9.881 9.195 6.440 1.00 92.50 154 GLU A O 1
ATOM 1217 N N . PHE A 1 155 ? 10.482 9.988 8.449 1.00 92.50 155 PHE A N 1
ATOM 1218 C CA . PHE A 1 155 ? 11.747 9.249 8.505 1.00 92.50 155 PHE A CA 1
ATOM 1219 C C . PHE A 1 155 ? 11.540 7.729 8.428 1.00 92.50 155 PHE A C 1
ATOM 1221 O O . PHE A 1 155 ? 12.257 7.032 7.706 1.00 92.50 155 PHE A O 1
ATOM 1228 N N . GLY A 1 156 ? 10.545 7.202 9.148 1.00 92.69 156 GLY A N 1
ATOM 1229 C CA . GLY A 1 156 ? 10.216 5.780 9.123 1.00 92.69 156 GLY A CA 1
ATOM 1230 C C . GLY A 1 156 ? 9.741 5.328 7.743 1.00 92.69 156 GLY A C 1
ATOM 1231 O O . GLY A 1 156 ? 10.198 4.298 7.242 1.00 92.69 156 GLY A O 1
ATOM 1232 N N . ILE A 1 157 ? 8.887 6.129 7.100 1.00 96.31 157 ILE A N 1
ATOM 1233 C CA . ILE A 1 157 ? 8.398 5.879 5.740 1.00 96.31 157 ILE A CA 1
ATOM 1234 C C . ILE A 1 157 ? 9.559 5.909 4.739 1.00 96.31 157 ILE A C 1
ATOM 1236 O O . ILE A 1 157 ? 9.730 4.951 3.987 1.00 96.31 157 ILE A O 1
ATOM 1240 N N . LEU A 1 158 ? 10.410 6.938 4.769 1.00 95.94 158 LEU A N 1
ATOM 1241 C CA . LEU A 1 158 ? 11.575 7.050 3.884 1.00 95.94 158 LEU A CA 1
ATOM 1242 C C . LEU A 1 158 ? 12.548 5.886 4.052 1.00 95.94 158 LEU A C 1
ATOM 1244 O O . LEU A 1 158 ? 13.034 5.338 3.064 1.00 95.94 158 LEU A O 1
ATOM 1248 N N . LYS A 1 159 ? 12.793 5.448 5.292 1.00 96.00 159 LYS A N 1
ATOM 1249 C CA . LYS A 1 159 ? 13.602 4.255 5.562 1.00 96.00 159 LYS A CA 1
ATOM 1250 C C . LYS A 1 159 ? 13.017 3.017 4.878 1.00 96.00 159 LYS A C 1
ATOM 1252 O O . LYS A 1 159 ? 13.767 2.221 4.318 1.00 96.00 159 LYS A O 1
ATOM 1257 N N . GLN A 1 160 ? 11.693 2.844 4.905 1.00 97.56 160 GLN A N 1
ATOM 1258 C CA . GLN A 1 160 ? 11.037 1.720 4.232 1.00 97.56 160 GLN A CA 1
ATOM 1259 C C . GLN A 1 160 ? 11.037 1.855 2.710 1.00 97.56 160 GLN A C 1
ATOM 1261 O O . GLN A 1 160 ? 11.155 0.830 2.041 1.00 97.56 160 GLN A O 1
ATOM 1266 N N . ILE A 1 161 ? 10.925 3.067 2.166 1.00 97.00 161 ILE A N 1
ATOM 1267 C CA . ILE A 1 161 ? 11.038 3.309 0.723 1.00 97.00 161 ILE A CA 1
ATOM 1268 C C . ILE A 1 161 ? 12.444 2.924 0.263 1.00 97.00 161 ILE A C 1
ATOM 1270 O O . ILE A 1 161 ? 12.587 2.001 -0.532 1.00 97.00 161 ILE A O 1
ATOM 1274 N N . ASN A 1 162 ? 13.481 3.512 0.868 1.00 95.50 162 ASN A N 1
ATOM 1275 C CA . ASN A 1 162 ? 14.879 3.240 0.525 1.00 95.50 162 ASN A CA 1
ATOM 1276 C C . ASN A 1 162 ? 15.259 1.760 0.66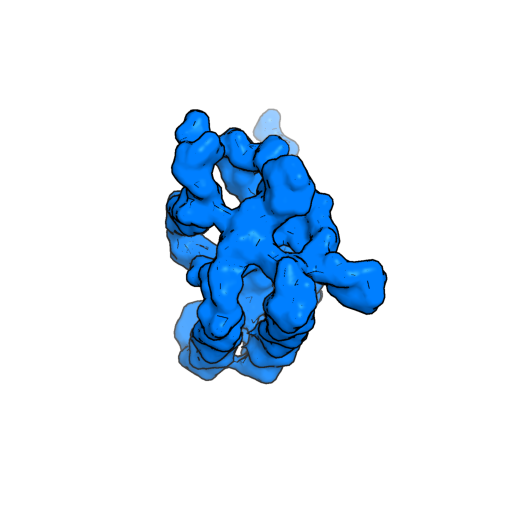6 1.00 95.50 162 ASN A C 1
ATOM 1278 O O . ASN A 1 162 ? 16.039 1.260 -0.134 1.00 95.50 162 ASN A O 1
ATOM 1282 N N . LYS A 1 163 ? 14.672 1.029 1.626 1.00 95.06 163 LYS A N 1
ATOM 1283 C CA . LYS A 1 163 ? 14.882 -0.423 1.767 1.00 95.06 163 LYS A CA 1
ATOM 1284 C C . LYS A 1 163 ? 14.476 -1.221 0.516 1.00 95.06 163 LYS A C 1
ATOM 1286 O O . LYS A 1 163 ? 15.059 -2.271 0.273 1.00 95.06 163 LYS A O 1
ATOM 1291 N N . GLY A 1 164 ? 13.464 -0.767 -0.225 1.00 92.44 164 GLY A N 1
ATOM 1292 C CA . GLY A 1 164 ? 12.984 -1.441 -1.438 1.00 92.44 164 GLY A CA 1
ATOM 1293 C C . GLY A 1 164 ? 13.616 -0.929 -2.734 1.00 92.44 164 GLY A C 1
ATOM 1294 O O . GLY A 1 164 ? 13.315 -1.455 -3.800 1.00 92.44 164 GLY A O 1
ATOM 1295 N N . ILE A 1 165 ? 14.504 0.067 -2.658 1.00 90.62 165 ILE A N 1
ATOM 1296 C CA . ILE A 1 165 ? 15.318 0.503 -3.795 1.00 90.62 165 ILE A CA 1
ATOM 1297 C C . ILE A 1 165 ? 16.558 -0.405 -3.847 1.00 90.62 165 ILE A C 1
ATOM 1299 O O . ILE A 1 165 ? 17.304 -0.450 -2.867 1.00 90.62 165 ILE A O 1
ATOM 1303 N N . PRO A 1 166 ? 16.821 -1.134 -4.949 1.00 83.19 166 PRO A N 1
ATOM 1304 C CA . PRO A 1 166 ? 18.001 -1.991 -5.020 1.00 83.19 166 PRO A CA 1
ATOM 1305 C C . PRO A 1 166 ? 19.296 -1.171 -4.914 1.00 83.19 166 PRO A C 1
ATOM 1307 O O . PRO A 1 166 ? 19.374 -0.059 -5.437 1.00 83.19 166 PRO A O 1
ATOM 1310 N N . ALA A 1 167 ? 20.332 -1.730 -4.278 1.00 78.62 167 ALA A N 1
ATOM 1311 C CA . ALA A 1 167 ? 21.599 -1.034 -4.008 1.00 78.62 167 ALA A CA 1
ATOM 1312 C C . ALA A 1 167 ? 22.326 -0.540 -5.277 1.00 78.62 167 ALA A C 1
ATOM 1314 O O . ALA A 1 167 ? 23.057 0.442 -5.239 1.00 78.62 167 ALA A O 1
ATOM 1315 N N . SER A 1 168 ? 22.081 -1.166 -6.431 1.00 75.56 168 SER A N 1
ATOM 1316 C CA . SER A 1 168 ? 22.568 -0.688 -7.733 1.00 75.56 168 SER A CA 1
ATOM 1317 C C . SER A 1 168 ? 21.974 0.664 -8.161 1.00 75.56 168 SER A C 1
ATOM 1319 O O . SER A 1 168 ? 22.451 1.254 -9.123 1.00 75.56 168 SER A O 1
ATOM 1321 N N . TYR A 1 169 ? 20.951 1.160 -7.456 1.00 69.12 169 TYR A N 1
ATOM 1322 C CA . TYR A 1 169 ? 20.263 2.429 -7.715 1.00 69.12 169 TYR A CA 1
ATOM 1323 C C . TYR A 1 169 ? 20.314 3.391 -6.513 1.00 69.12 169 TYR A C 1
ATOM 1325 O O . TYR A 1 169 ? 19.635 4.424 -6.512 1.00 69.12 169 TYR A O 1
ATOM 1333 N N . THR A 1 170 ? 21.106 3.086 -5.480 1.00 65.75 170 THR A N 1
ATOM 1334 C CA . THR A 1 170 ? 21.435 4.029 -4.400 1.00 65.75 170 THR A CA 1
ATOM 1335 C C . THR A 1 170 ? 22.680 4.819 -4.805 1.00 65.75 170 THR A C 1
ATOM 1337 O O . THR A 1 170 ? 23.793 4.450 -4.444 1.00 65.75 170 THR A O 1
ATOM 1340 N N . GLY A 1 171 ? 22.481 5.844 -5.638 1.00 56.91 171 GLY A N 1
ATOM 1341 C CA . GLY A 1 171 ? 23.467 6.898 -5.907 1.00 56.91 171 GLY A CA 1
ATOM 1342 C C . GLY A 1 171 ? 23.299 8.061 -4.947 1.00 56.91 171 GLY A C 1
ATOM 1343 O O . GLY A 1 171 ? 22.123 8.341 -4.608 1.00 56.91 171 GLY A O 1
#

Radius of gyration: 17.07 Å; Cα contacts (8 Å, |Δi|>4): 230; chains: 1; bounding box: 42×55×42 Å

Nearest PDB structures (foldseek):
  6hxq-assembly1_D  TM=5.126E-01  e=6.584E-02  Hydrogenobacter thermophilus
  2nv9-assembly2_C  TM=6.278E-01  e=1.608E+00  Paramecium bursaria Chlorella virus 1
  7pxd-assembly1_D  TM=6.418E-01  e=1.415E+00  Mycobacterium tuberculosis
  8fs6-assembly1_E  TM=3.269E-01  e=7.019E-02  Saccharomyces cerevisiae
  2nv9-assembly4_G  TM=5.634E-01  e=8.474E+00  Paramecium bursaria Chlorella virus 1

pLDDT: mean 88.19, std 17.29, range [37.94, 98.75]

Organism: NCBI:txid129137